Protein 3WUD (pdb70)

Foldseek 3Di:
DWDKFFQDWAAAQKKKKFKWWFAQPFQKKWKFWAHDPQWGQKTWIQGCHDPNDHGKIWIWTGHRRRTDDIDIGNDHPDHHGGMWMWMWHHHDFWTWIAGPVGDIDIDGRDDDDGTTTMMTMGNTGTDDMDMD

Solvent-accessible surface area: 6520 Å² total; per-residue (Å²): 156,38,55,87,61,80,127,28,64,2,111,95,49,70,15,0,51,0,69,0,88,0,35,156,118,9,135,27,3,11,0,11,0,0,69,59,71,29,11,26,1,0,26,0,8,0,19,19,82,64,128,79,18,82,69,66,0,1,0,6,6,20,77,132,92,73,134,36,104,75,44,123,36,123,26,37,36,15,128,70,31,24,93,9,29,2,17,0,31,1,58,74,100,42,0,52,0,60,11,73,79,59,92,94,21,73,0,56,26,88,16,103,37,131,25,0,32,10,0,13,4,85,34,12,106,84,126,40,42,44,90,116

Organism: Xenopus laevis (NCBI:txid8355)

CATH classification: 2.60.120.200

InterPro domains:
  IPR001079 Galectin, carbohydrate recognition domain [PF00337] (11-132)
  IPR001079 Galectin, carbohydrate recognition domain [PS51304] (4-134)
  IPR001079 Galectin, carbohydrate recognition domain [SM00276] (3-134)
  IPR001079 Galectin, carbohydrate recognition domain [SM00908] (8-133)
  IPR001079 Galectin, carbohydrate recognition domain [cd00070] (11-125)
  IPR013320 Concanavalin A-like lectin/glucanase domain superfamily [SSF49899] (5-132)
  IPR044156 Galectin-like [PTHR11346] (14-125)

Nearest PDB structures (foldseek):
  3wud-assembly1_A-2  TM=9.000E-01  e=3.008E-26  Xenopus laevis
  1a78-assembly1_B  TM=9.829E-01  e=3.514E-19  Rhinella arenarum
  1gan-assembly1_B  TM=9.866E-01  e=8.412E-19  Rhinella arenarum
  1slt-assembly2_A  TM=9.863E-01  e=5.917E-18  Bos taurus
  1w6o-assembly1_B  TM=9.788E-01  e=2.491E-17  Homo sapiens

Radius of gyration: 13.52 Å; Cα contacts (8 Å, |Δi|>4): 342; chains: 1; bounding box: 35×32×33 Å

B-factor: mean 22.83, std 7.92, range [11.05, 64.54]

Secondary structure (DSSP, 8-state):
--EEEEEEEE-TT-EEEEEEEE-TT-SB-EEEEEEETTEEEEEEEEESSBTTBSSEEEEEEEETTEE---EEE------TTEEEEEEEEEETTEEEEEETTS-EEEEE--S--SSEEEEEEESSEEEEEEE-

Sequence (132 aa):
AGMVMNNFSLKQGHCCLELKGFIPKDAKSFAINLGKDSSNYVIHFNPRFDHEGDTNKIICNSKEENSWGTEQRENVFPFQQGAETSICCFEYQADHLKVKLSDGQEFNFPIRMPLDTITFLSMDGIELKAISLH

Structure (mmCIF, N/CA/C/O backbone):
data_3WUD
#
_entry.id   3WUD
#
_cell.length_a   67.210
_cell.length_b   35.320
_cell.length_c   58.510
_cell.angle_alpha   90.00
_cell.angle_beta   111.82
_cell.angle_gamma   90.00
#
_symmetry.space_group_name_H-M   'C 1 2 1'
#
loop_
_entity.id
_entity.type
_entity.pdbx_description
1 polymer Galectin
2 branched beta-D-galactopyranose-(1-4)-alpha-D-glucopyranose
3 non-polymer 'SULFATE ION'
4 water water
#
loop_
_atom_site.group_PDB
_atom_site.id
_atom_site.type_symbol
_atom_site.label_atom_id
_atom_site.label_alt_id
_atom_site.label_comp_id
_atom_site.label_asym_id
_atom_site.label_entity_id
_atom_site.label_seq_id
_atom_site.pdbx_PDB_ins_code
_atom_site.Cartn_x
_atom_site.Cartn_y
_atom_site.Cartn_z
_atom_site.occupancy
_atom_site.B_iso_or_equiv
_atom_site.auth_seq_id
_atom_site.auth_comp_id
_atom_site.auth_asym_id
_atom_site.auth_atom_id
_atom_site.pdbx_PDB_model_num
ATOM 1 N N . ALA A 1 5 ? 8.615 -27.596 -9.309 1.00 55.45 3 ALA A N 1
ATOM 2 C CA . ALA A 1 5 ? 7.208 -27.145 -9.483 1.00 53.76 3 ALA A CA 1
ATOM 3 C C . ALA A 1 5 ? 6.991 -25.834 -8.737 1.00 55.14 3 ALA A C 1
ATOM 4 O O . ALA A 1 5 ? 7.834 -25.379 -7.943 1.00 64.54 3 ALA A O 1
ATOM 6 N N . GLY A 1 6 ? 5.855 -25.219 -9.011 1.00 47.68 4 GLY A N 1
ATOM 7 C CA . GLY A 1 6 ? 5.590 -23.911 -8.489 1.00 39.19 4 GLY A CA 1
ATOM 8 C C . GLY A 1 6 ? 5.096 -23.967 -7.052 1.00 37.04 4 GLY A C 1
ATOM 9 O O . GLY A 1 6 ? 5.257 -24.949 -6.289 1.00 33.39 4 GLY A O 1
ATOM 10 N N . MET A 1 7 ? 4.501 -22.878 -6.668 1.00 29.66 5 MET A N 1
ATOM 11 C CA . MET A 1 7 ? 4.121 -22.744 -5.324 1.00 29.85 5 MET A CA 1
ATOM 12 C C . MET A 1 7 ? 2.638 -22.897 -5.229 1.00 25.82 5 MET A C 1
ATOM 13 O O . MET A 1 7 ? 1.924 -22.556 -6.190 1.00 23.04 5 MET A O 1
ATOM 18 N N . VAL A 1 8 ? 2.180 -23.415 -4.084 1.00 20.82 6 VAL A N 1
ATOM 19 C CA . VAL A 1 8 ? 0.814 -23.834 -3.927 1.00 18.81 6 VAL A CA 1
ATOM 20 C C . VAL A 1 8 ? 0.312 -23.152 -2.633 1.00 16.68 6 VAL A C 1
ATOM 21 O O . VAL A 1 8 ? 1.085 -22.998 -1.678 1.00 16.33 6 VAL A O 1
ATOM 25 N N . MET A 1 9 ? -0.887 -22.653 -2.663 1.00 15.93 7 MET A N 1
ATOM 26 C CA . MET A 1 9 ? -1.588 -22.227 -1.413 1.00 15.32 7 MET A CA 1
ATOM 27 C C . MET A 1 9 ? -2.855 -23.021 -1.356 1.00 15.48 7 MET A C 1
ATOM 28 O O . MET A 1 9 ? -3.594 -23.143 -2.368 1.00 14.03 7 MET A O 1
ATOM 33 N N . ASN A 1 10 ? -3.181 -23.500 -0.156 1.00 15.24 8 ASN A N 1
ATOM 34 C CA . ASN A 1 10 ? -4.357 -24.315 -0.023 1.00 13.74 8 ASN A CA 1
ATOM 35 C C . ASN A 1 10 ? -5.093 -23.986 1.290 1.00 15.29 8 ASN A C 1
ATOM 36 O O . ASN A 1 10 ? -4.452 -23.665 2.296 1.00 16.51 8 ASN A O 1
ATOM 41 N N . ASN A 1 11 ? -6.417 -24.115 1.233 1.00 18.63 9 ASN A N 1
ATOM 42 C CA . ASN A 1 11 ? -7.380 -23.953 2.384 1.00 20.65 9 ASN A CA 1
ATOM 43 C C . ASN A 1 11 ? -7.418 -22.555 2.922 1.00 22.30 9 ASN A C 1
ATOM 44 O O . ASN A 1 11 ? -7.599 -22.335 4.110 1.00 21.33 9 ASN A O 1
ATOM 49 N N . PHE A 1 12 ? -7.207 -21.586 2.021 1.00 20.35 10 PHE A N 1
ATOM 50 C CA . PHE A 1 12 ? -7.731 -20.237 2.200 1.00 20.48 10 PHE A CA 1
ATOM 51 C C . PHE A 1 12 ? -9.204 -20.329 1.720 1.00 18.90 10 PHE A C 1
ATOM 52 O O . PHE A 1 12 ? -9.647 -21.349 1.213 1.00 19.24 10 PHE A O 1
ATOM 60 N N . SER A 1 13 ? -9.992 -19.281 1.868 1.00 21.44 11 SER A N 1
ATOM 61 C CA . SER A 1 13 ? -11.334 -19.250 1.237 1.00 23.77 11 SER A CA 1
ATOM 62 C C . SER A 1 13 ? -11.638 -17.951 0.549 1.00 22.82 11 SER A C 1
ATOM 63 O O . SER A 1 13 ? -11.786 -16.892 1.181 1.00 27.21 11 SER A O 1
ATOM 66 N N . LEU A 1 14 ? -11.707 -18.019 -0.774 1.00 18.16 12 LEU A N 1
ATOM 67 C CA . LEU A 1 14 ? -12.173 -16.941 -1.579 1.00 19.85 12 LEU A CA 1
ATOM 68 C C . LEU A 1 14 ? -13.632 -17.164 -1.875 1.00 19.38 12 LEU A C 1
ATOM 69 O O . LEU A 1 14 ? -13.995 -18.125 -2.564 1.00 17.83 12 LEU A O 1
ATOM 74 N N . LYS A 1 15 ? -14.490 -16.263 -1.376 1.00 21.25 13 LYS A N 1
ATOM 75 C CA . LYS A 1 15 ? -15.975 -16.437 -1.488 1.00 24.02 13 LYS A CA 1
ATOM 76 C C . LYS A 1 15 ? -16.546 -15.602 -2.612 1.00 19.77 13 LYS A C 1
ATOM 77 O O . LYS A 1 15 ? -15.916 -14.683 -3.067 1.00 21.27 13 LYS A O 1
ATOM 83 N N . GLN A 1 16 ? -17.763 -15.885 -3.052 1.00 21.35 14 GLN A N 1
ATOM 84 C CA . GLN A 1 16 ? -18.372 -15.033 -4.071 1.00 23.42 14 GLN A CA 1
ATOM 85 C C . GLN A 1 16 ? -18.421 -13.589 -3.715 1.00 22.98 14 GLN A C 1
ATOM 86 O O . GLN A 1 16 ? -18.701 -13.212 -2.565 1.00 23.91 14 GLN A O 1
ATOM 92 N N . GLY A 1 17 ? -18.173 -12.775 -4.718 1.00 23.54 15 GLY A N 1
ATOM 93 C CA . GLY A 1 17 ? -18.136 -11.334 -4.582 1.00 27.52 15 GLY A CA 1
ATOM 94 C C . GLY A 1 17 ? -16.811 -10.756 -4.155 1.00 23.95 15 GLY A C 1
ATOM 95 O O . GLY A 1 17 ? -16.709 -9.548 -4.065 1.00 28.74 15 GLY A O 1
ATOM 96 N N . HIS A 1 18 ? -15.796 -11.609 -3.913 1.00 22.20 16 HIS A N 1
ATOM 97 C CA . HIS A 1 18 ? -14.459 -11.177 -3.515 1.00 22.41 16 HIS A CA 1
ATOM 98 C C . HIS A 1 18 ? -13.424 -11.462 -4.584 1.00 23.22 16 HIS A C 1
ATOM 99 O O . HIS A 1 18 ? -13.698 -12.234 -5.503 1.00 20.95 16 HIS A O 1
ATOM 106 N N . CYS A 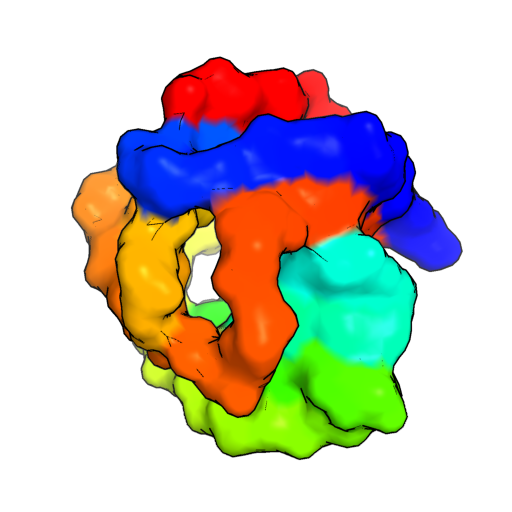1 19 ? -12.243 -10.851 -4.417 1.00 22.80 17 CYS A N 1
ATOM 107 C CA A CYS A 1 19 ? -11.170 -11.026 -5.386 0.50 24.13 17 CYS A CA 1
ATOM 108 C CA B CYS A 1 19 ? -11.160 -10.867 -5.361 0.50 23.90 17 CYS A CA 1
ATOM 109 C C . CYS A 1 19 ? -9.874 -11.325 -4.663 1.00 22.14 17 CYS A C 1
ATOM 110 O O . CYS A 1 19 ? -9.663 -11.000 -3.488 1.00 22.47 17 CYS A O 1
ATOM 115 N N . LEU A 1 20 ? -9.044 -12.081 -5.361 1.00 20.57 18 LEU A N 1
ATOM 116 C CA . LEU A 1 20 ? -7.734 -12.489 -4.905 1.00 20.24 18 LEU A CA 1
ATOM 117 C C . LEU A 1 20 ? -6.781 -11.757 -5.859 1.00 20.71 18 LEU A C 1
ATOM 118 O O . LEU A 1 20 ? -6.891 -11.905 -7.068 1.00 18.60 18 LEU A O 1
ATOM 123 N N . GLU A 1 21 ? -5.958 -10.900 -5.322 1.00 19.92 19 GLU A N 1
ATOM 124 C CA . GLU A 1 21 ? -4.931 -10.199 -6.106 1.00 22.88 19 GLU A CA 1
ATOM 125 C C . GLU A 1 21 ? -3.614 -10.855 -5.946 1.00 23.66 19 GLU A C 1
ATOM 126 O O . GLU A 1 21 ? -3.198 -11.117 -4.835 1.00 24.22 19 GLU A O 1
ATOM 132 N N . LEU A 1 22 ? -2.931 -11.137 -7.061 1.00 22.74 20 LEU A N 1
ATOM 133 C CA . LEU A 1 22 ? -1.588 -11.718 -7.044 1.00 25.24 20 LEU A CA 1
ATOM 134 C C . LEU A 1 22 ? -0.602 -10.733 -7.691 1.00 25.55 20 LEU A C 1
ATOM 135 O O . LEU A 1 22 ? -0.895 -10.188 -8.742 1.00 26.69 20 LEU A O 1
ATOM 140 N N . LYS A 1 23 ? 0.533 -10.509 -7.037 1.00 22.62 21 LYS A N 1
ATOM 141 C CA . LYS A 1 23 ? 1.621 -9.743 -7.617 1.00 20.77 21 LYS A CA 1
ATOM 142 C C . LYS A 1 23 ? 2.839 -10.657 -7.678 1.00 19.05 21 LYS A C 1
ATOM 143 O O . LYS A 1 23 ? 3.155 -11.339 -6.721 1.00 16.43 21 LYS A O 1
ATOM 149 N N . GLY A 1 24 ? 3.595 -10.631 -8.776 1.00 17.72 22 GLY A N 1
ATOM 150 C CA . GLY A 1 24 ? 4.698 -11.546 -8.933 1.00 18.18 22 GLY A CA 1
ATOM 151 C C . GLY A 1 24 ? 5.683 -10.949 -9.931 1.00 18.85 22 GLY A C 1
ATOM 152 O O . GLY A 1 24 ? 5.343 -9.996 -10.644 1.00 20.28 22 GLY A O 1
ATOM 153 N N . PHE A 1 25 ? 6.857 -11.580 -10.046 1.00 18.25 23 PHE A N 1
ATOM 154 C CA . PHE A 1 25 ? 7.897 -11.128 -10.961 1.00 19.68 23 PHE A CA 1
ATOM 155 C C . PHE A 1 25 ? 8.081 -12.163 -12.065 1.00 16.62 23 PHE A C 1
ATOM 156 O O . PHE A 1 25 ? 8.258 -13.312 -11.781 1.00 18.90 23 PHE A O 1
ATOM 164 N N . ILE A 1 26 ? 7.992 -11.705 -13.313 1.00 19.80 24 ILE A N 1
ATOM 165 C CA . ILE A 1 26 ? 8.145 -12.575 -14.440 1.00 17.65 24 ILE A CA 1
ATOM 166 C C . ILE A 1 26 ? 9.637 -12.566 -14.819 1.00 18.22 24 ILE A C 1
ATOM 167 O O . ILE A 1 26 ? 10.100 -11.522 -15.190 1.00 17.81 24 ILE A O 1
ATOM 172 N N . PRO A 1 27 ? 10.325 -13.712 -14.727 1.00 19.22 25 PRO A N 1
ATOM 173 C CA . PRO A 1 27 ? 11.711 -13.878 -15.150 1.00 20.69 25 PRO A CA 1
ATOM 174 C C . PRO A 1 27 ? 11.960 -13.362 -16.577 1.00 20.36 25 PRO A C 1
ATOM 175 O O . PRO A 1 27 ? 11.108 -13.432 -17.497 1.00 17.48 25 PRO A O 1
ATOM 179 N N . LYS A 1 28 ? 13.177 -12.865 -16.778 1.00 20.51 26 LYS A N 1
ATOM 180 C CA . LYS A 1 28 ? 13.490 -12.171 -18.030 1.00 22.30 26 LYS A CA 1
ATOM 181 C C . LYS A 1 28 ? 13.418 -13.130 -19.251 1.00 21.28 26 LYS A C 1
ATOM 182 O O . LYS A 1 28 ? 13.190 -12.693 -20.417 1.00 21.83 26 LYS A O 1
ATOM 188 N N . ASP A 1 29 ? 13.620 -14.403 -19.001 1.00 23.11 27 ASP A N 1
ATOM 189 C CA . ASP A 1 29 ? 13.602 -15.398 -20.078 1.00 27.74 27 ASP A CA 1
ATOM 190 C C . ASP A 1 29 ? 12.354 -16.310 -20.042 1.00 27.38 27 ASP A C 1
ATOM 191 O O . ASP A 1 29 ? 12.384 -17.411 -20.594 1.00 23.95 27 ASP A O 1
ATOM 196 N N . ALA A 1 30 ? 11.267 -15.832 -19.407 1.00 23.80 28 ALA A N 1
ATOM 197 C CA . ALA A 1 30 ? 10.031 -16.609 -19.281 1.00 22.83 28 ALA A CA 1
ATOM 198 C C . ALA A 1 30 ? 9.411 -16.847 -20.657 1.00 17.47 28 ALA A C 1
ATOM 199 O O . ALA A 1 30 ? 9.219 -15.924 -21.420 1.00 22.20 28 ALA A O 1
ATOM 201 N N . LYS A 1 31 ? 9.087 -18.101 -20.947 1.00 20.40 29 LYS A N 1
ATOM 202 C CA . LY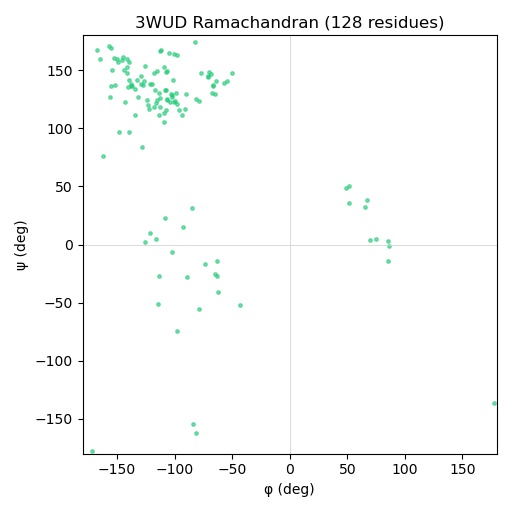S A 1 31 ? 8.333 -18.431 -22.160 1.00 20.90 29 LYS A CA 1
ATOM 203 C C . LYS A 1 31 ? 6.853 -18.372 -21.884 1.00 16.58 29 LYS A C 1
ATOM 204 O O . LYS A 1 31 ? 6.101 -18.101 -22.805 1.00 17.13 29 LYS A O 1
ATOM 210 N N . SER A 1 32 ? 6.444 -18.621 -20.617 1.00 17.10 30 SER A N 1
ATOM 211 C CA . SER A 1 32 ? 5.035 -18.505 -20.176 1.00 17.44 30 SER A CA 1
ATOM 212 C C . SER A 1 32 ? 5.007 -18.554 -18.618 1.00 15.60 30 SER A C 1
ATOM 213 O O . SER A 1 32 ? 6.033 -18.876 -17.980 1.00 16.58 30 SER A O 1
ATOM 216 N N . PHE A 1 33 ? 3.917 -18.224 -18.032 1.00 14.86 31 PHE A N 1
ATOM 217 C CA . PHE A 1 33 ? 3.712 -18.504 -16.597 1.00 14.72 31 PHE A CA 1
ATOM 218 C C . PHE A 1 33 ? 2.203 -18.854 -16.405 1.00 13.60 31 PHE A C 1
ATOM 219 O O . PHE A 1 33 ? 1.380 -18.587 -17.300 1.00 13.82 31 PHE A O 1
ATOM 227 N N . ALA A 1 34 ? 1.848 -19.505 -15.283 1.00 12.53 32 ALA A N 1
ATOM 228 C CA . ALA A 1 34 ? 0.446 -19.909 -15.119 1.00 13.84 32 ALA A CA 1
ATOM 229 C C . ALA A 1 34 ? 0.093 -19.652 -13.677 1.00 11.90 32 ALA A C 1
ATOM 230 O O . ALA A 1 34 ? 0.936 -19.869 -12.778 1.00 11.05 32 ALA A O 1
ATOM 232 N N . ILE A 1 35 ? -1.141 -19.180 -13.473 1.00 14.04 33 ILE A N 1
ATOM 233 C CA . ILE A 1 35 ? -1.736 -19.110 -12.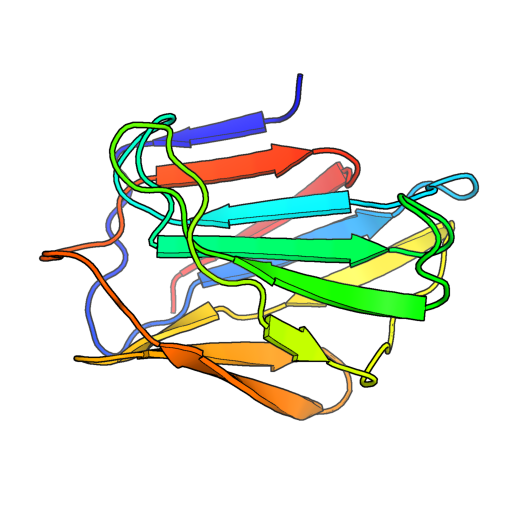147 1.00 13.87 33 ILE A CA 1
ATOM 234 C C . ILE A 1 35 ? -3.063 -19.913 -12.227 1.00 12.62 33 ILE A C 1
ATOM 235 O O . ILE A 1 35 ? -3.896 -19.707 -13.120 1.00 13.74 33 ILE A O 1
ATOM 240 N N . ASN A 1 36 ? -3.157 -20.889 -11.345 1.00 11.78 34 ASN A N 1
ATOM 241 C CA . ASN A 1 36 ? -4.309 -21.741 -11.213 1.00 12.10 34 ASN A CA 1
ATOM 242 C C . ASN A 1 36 ? -5.131 -21.469 -9.953 1.00 12.59 34 ASN A C 1
ATOM 243 O O . ASN A 1 36 ? -4.552 -21.374 -8.904 1.00 11.98 34 ASN A O 1
ATOM 248 N N . LEU A 1 37 ? -6.443 -21.367 -10.052 1.00 11.76 35 LEU A N 1
ATOM 249 C CA . LEU A 1 37 ? -7.331 -21.195 -8.894 0.50 13.20 35 LEU A CA 1
ATOM 250 C C . LEU A 1 37 ? -8.397 -22.264 -8.984 1.00 12.71 35 LEU A C 1
ATOM 251 O O . LEU A 1 37 ? -8.959 -22.492 -10.085 1.00 12.82 35 LEU A O 1
ATOM 256 N N . GLY A 1 38 ? -8.738 -22.908 -7.882 1.00 12.67 36 GLY A N 1
ATOM 257 C CA . GLY A 1 38 ? -9.789 -23.899 -7.921 1.00 12.89 36 GLY A CA 1
ATOM 258 C C . GLY A 1 38 ? -9.938 -24.513 -6.563 1.00 14.03 36 GLY A C 1
ATOM 259 O O . GLY A 1 38 ? -9.945 -23.786 -5.525 1.00 13.08 36 GLY A O 1
ATOM 260 N N . LYS A 1 39 ? -10.081 -25.833 -6.572 1.00 14.96 37 LYS A N 1
ATOM 261 C CA . LYS A 1 39 ? -10.499 -26.607 -5.373 1.00 16.95 37 LYS A CA 1
ATOM 262 C C . LYS A 1 39 ? -9.429 -27.533 -4.838 1.00 17.29 37 LYS A C 1
ATOM 263 O O . LYS A 1 39 ? -9.334 -27.828 -3.594 1.00 16.34 37 LYS A O 1
ATOM 269 N N . ASP A 1 40 ? -8.537 -27.973 -5.751 1.00 16.35 38 ASP A N 1
ATOM 270 C CA . ASP A 1 40 ? -7.370 -28.746 -5.453 1.00 17.16 38 ASP A CA 1
ATOM 271 C C . ASP A 1 40 ? -6.507 -28.874 -6.736 1.00 14.89 38 ASP A C 1
ATOM 272 O O . ASP A 1 40 ? -6.877 -28.344 -7.770 1.00 13.84 38 ASP A O 1
ATOM 277 N N . SER A 1 41 ? -5.386 -29.612 -6.650 1.00 17.40 39 SER A N 1
ATOM 278 C CA . SER A 1 41 ? -4.432 -29.753 -7.733 1.00 17.38 39 SER A CA 1
ATOM 279 C C . SER A 1 41 ? -5.033 -30.445 -8.961 1.00 16.79 39 SER A C 1
ATOM 280 O O . SER A 1 41 ? -4.502 -30.318 -10.023 1.00 17.37 39 SER A O 1
ATOM 283 N N . SER A 1 42 ? -6.194 -31.086 -8.823 1.00 16.53 40 SER A N 1
ATOM 284 C CA . SER A 1 42 ? -6.848 -31.752 -9.931 1.00 17.40 40 SER A CA 1
ATOM 285 C C . SER A 1 42 ? -8.012 -31.000 -10.524 1.00 16.29 40 SER A C 1
ATOM 286 O O . SER A 1 42 ? -8.536 -31.387 -11.560 1.00 16.13 40 SER A O 1
ATOM 289 N N . ASN A 1 43 ? -8.402 -29.877 -9.905 1.00 15.92 41 ASN A N 1
ATOM 290 C CA . ASN A 1 43 ? -9.622 -29.172 -10.214 1.00 14.83 41 ASN A CA 1
ATOM 291 C C . ASN A 1 43 ? -9.387 -27.636 -10.197 1.00 15.60 41 ASN A C 1
ATOM 292 O O . ASN A 1 43 ? -9.330 -26.972 -9.172 1.00 13.30 41 ASN A O 1
ATOM 297 N N . TYR A 1 44 ? -9.174 -27.110 -11.392 1.00 15.56 42 TYR A N 1
ATOM 298 C CA . TYR A 1 44 ? -8.908 -25.684 -11.594 1.00 14.26 42 TYR A CA 1
ATOM 299 C C . TYR A 1 44 ? -10.154 -25.124 -12.222 1.00 15.18 42 TYR A C 1
ATOM 300 O O . TYR A 1 44 ? -10.534 -25.439 -13.356 1.00 14.02 42 TYR A O 1
ATOM 309 N N . VAL A 1 45 ? -10.796 -24.217 -11.480 1.00 15.77 43 VAL A N 1
ATOM 310 C CA . VAL A 1 45 ? -11.799 -23.354 -12.043 1.00 15.51 43 VAL A CA 1
ATOM 311 C C . VAL A 1 45 ? -11.216 -22.442 -13.137 1.00 15.67 43 VAL A C 1
ATOM 312 O O . VAL A 1 45 ? -11.844 -22.220 -14.139 1.00 18.29 43 VAL A O 1
ATOM 316 N N . ILE A 1 46 ? -10.022 -21.917 -12.915 1.00 13.07 44 ILE A N 1
ATOM 317 C CA . ILE A 1 46 ? -9.210 -21.229 -13.987 1.00 13.49 44 ILE A CA 1
ATOM 318 C C . ILE A 1 46 ? -7.724 -21.636 -13.942 1.00 13.55 44 ILE A C 1
ATOM 319 O O . ILE A 1 46 ? -7.074 -21.704 -12.920 1.00 13.26 44 ILE A O 1
ATOM 324 N N . HIS A 1 47 ? -7.194 -21.887 -15.153 1.00 12.96 45 HIS A N 1
ATOM 325 C CA . HIS A 1 47 ? -5.809 -21.987 -15.470 1.00 12.42 45 HIS A CA 1
ATOM 326 C C . HIS A 1 47 ? -5.597 -20.793 -16.365 1.00 13.52 45 HIS A C 1
ATOM 327 O O . HIS A 1 47 ? -6.183 -20.731 -17.466 1.00 14.88 45 HIS A O 1
ATOM 334 N N . PHE A 1 48 ? -4.842 -19.830 -15.864 1.00 14.16 46 PHE A N 1
ATOM 335 C CA . PHE A 1 48 ? -4.581 -18.538 -16.465 1.00 12.70 46 PHE A CA 1
ATOM 336 C C . PHE A 1 48 ? -3.132 -18.534 -16.928 1.00 11.90 46 PHE A C 1
ATOM 337 O O . PHE A 1 48 ? -2.213 -18.604 -16.112 1.00 15.59 46 PHE A O 1
ATOM 345 N N . ASN A 1 49 ? -2.910 -18.642 -18.235 1.00 13.02 47 ASN A N 1
ATOM 346 C CA . ASN A 1 49 ? -1.604 -18.920 -18.795 1.00 13.14 47 ASN A CA 1
ATOM 347 C C . ASN A 1 49 ? -1.104 -17.932 -19.939 1.00 13.36 47 ASN A C 1
ATOM 348 O O . ASN A 1 49 ? -1.272 -18.226 -21.114 1.00 13.01 47 ASN A O 1
ATOM 353 N N . PRO A 1 50 ? -0.504 -16.777 -19.524 1.00 12.57 48 PRO A N 1
ATOM 354 C CA . PRO A 1 50 ? 0.076 -15.847 -20.447 1.00 12.72 48 PRO A CA 1
ATOM 355 C C . PRO A 1 50 ? 1.284 -16.553 -21.058 1.00 12.20 48 PRO A C 1
ATOM 356 O O . PRO A 1 50 ? 2.054 -17.145 -20.372 1.00 14.74 48 PRO A O 1
ATOM 360 N N . ARG A 1 51 ? 1.354 -16.515 -22.374 1.00 13.57 49 ARG A N 1
ATOM 361 C CA . ARG A 1 51 ? 2.323 -17.167 -23.132 1.00 12.94 49 ARG A CA 1
ATOM 362 C C . ARG A 1 51 ? 3.061 -16.125 -23.992 1.00 14.66 49 ARG A C 1
ATOM 363 O O . ARG A 1 51 ? 2.437 -15.496 -24.902 1.00 16.05 49 ARG A O 1
ATOM 371 N N . PHE A 1 52 ? 4.354 -16.002 -23.719 1.00 16.59 50 PHE A N 1
ATOM 372 C CA . PHE A 1 52 ? 5.276 -15.163 -24.511 1.00 18.76 50 PHE A CA 1
ATOM 373 C C . PHE A 1 52 ? 5.665 -15.894 -25.779 1.00 20.34 50 PHE A C 1
ATOM 374 O O . PHE A 1 52 ? 5.557 -15.338 -26.871 1.00 22.68 50 PHE A O 1
ATOM 382 N N . ASP A 1 53 ? 6.186 -17.103 -25.614 1.00 20.14 51 ASP A N 1
ATOM 383 C CA . ASP A 1 53 ? 6.301 -18.079 -26.706 1.00 24.55 51 ASP A CA 1
ATOM 384 C C . ASP A 1 53 ? 6.186 -19.491 -26.235 1.00 21.33 51 ASP A C 1
ATOM 385 O O . ASP A 1 53 ? 7.183 -20.104 -25.805 1.00 19.55 51 ASP A O 1
ATOM 390 N N . HIS A 1 54 ? 4.969 -20.035 -26.353 1.00 19.94 52 HIS A N 1
ATOM 391 C CA . HIS A 1 54 ? 4.742 -21.354 -25.791 1.00 21.36 52 HIS A CA 1
ATOM 392 C C . HIS A 1 54 ? 3.622 -22.007 -26.509 1.00 17.86 52 HIS A C 1
ATOM 393 O O . HIS A 1 54 ? 2.639 -21.395 -26.837 1.00 17.63 52 HIS A O 1
ATOM 400 N N . GLU A 1 55 ? 3.801 -23.274 -26.833 1.00 23.60 53 GLU A N 1
ATOM 401 C CA . GLU A 1 55 ? 2.794 -24.044 -27.594 1.00 22.48 53 GLU A CA 1
ATOM 402 C C . GLU A 1 55 ? 2.358 -23.341 -28.867 1.00 22.84 53 GLU A C 1
ATOM 403 O O . GLU A 1 55 ? 1.220 -23.448 -29.221 1.00 25.17 53 GLU A O 1
ATOM 409 N N . GLY A 1 56 ? 3.271 -22.636 -29.560 1.00 25.73 54 GLY A N 1
ATOM 410 C CA . GLY A 1 56 ? 2.959 -21.853 -30.782 1.00 24.96 54 GLY A CA 1
ATOM 411 C C . GLY A 1 56 ? 2.215 -20.519 -30.625 1.00 25.17 54 GLY A C 1
ATOM 412 O O . GLY A 1 56 ? 1.877 -19.823 -31.637 1.00 22.71 54 GLY A O 1
ATOM 413 N N . ASP A 1 57 ? 1.997 -20.115 -29.362 1.00 22.67 55 ASP A N 1
ATOM 414 C CA . ASP A 1 57 ? 1.274 -18.888 -29.035 1.00 21.67 55 ASP A CA 1
ATOM 415 C C . ASP A 1 57 ? 2.308 -17.825 -28.633 1.00 21.84 55 ASP A C 1
ATOM 416 O O . ASP A 1 57 ? 3.249 -18.168 -27.875 1.00 24.27 55 ASP A O 1
ATOM 421 N N . THR A 1 58 ? 2.209 -16.626 -29.239 1.00 21.31 56 THR A N 1
ATOM 422 C CA . THR A 1 58 ? 3.050 -15.461 -28.977 0.50 21.39 56 THR A CA 1
ATOM 423 C C . THR A 1 58 ? 2.201 -14.315 -28.453 1.00 23.03 56 THR A C 1
ATOM 424 O O . THR A 1 58 ? 1.277 -13.823 -29.135 1.00 21.02 56 THR A O 1
ATOM 428 N N . ASN A 1 59 ? 2.484 -13.877 -27.214 1.00 21.13 57 ASN A N 1
ATOM 429 C CA . ASN A 1 59 ? 1.716 -12.827 -26.576 1.00 22.10 57 ASN A CA 1
ATOM 430 C C . ASN A 1 59 ? 0.218 -13.022 -26.575 1.00 21.03 57 ASN A C 1
ATOM 431 O O . ASN A 1 59 ? -0.543 -12.110 -26.954 1.00 18.55 57 ASN A O 1
ATOM 436 N N . LYS A 1 60 ? -0.204 -14.235 -26.125 1.00 17.51 58 LYS A N 1
ATOM 437 C CA . LYS A 1 60 ? -1.627 -14.494 -25.942 1.00 19.08 58 LYS A CA 1
ATOM 438 C C . LYS A 1 60 ? -1.782 -14.959 -24.514 1.00 14.47 58 LYS A C 1
ATOM 439 O O . LYS A 1 60 ? -0.904 -15.585 -23.985 1.00 18.54 58 LYS A O 1
ATOM 445 N N . ILE A 1 61 ? -2.954 -14.756 -23.950 1.00 16.47 59 ILE A N 1
ATOM 446 C CA . ILE A 1 61 ? -3.314 -15.404 -22.736 1.00 15.84 59 ILE A CA 1
ATOM 447 C C . ILE A 1 61 ? -4.226 -16.618 -23.088 1.00 15.39 59 ILE A C 1
ATOM 448 O O . ILE A 1 61 ? -5.326 -16.432 -23.677 1.00 16.47 59 ILE A O 1
ATOM 453 N N . ILE A 1 62 ? -3.799 -17.807 -22.672 1.00 14.74 60 ILE A N 1
ATOM 454 C CA . ILE A 1 62 ? -4.675 -18.984 -22.875 1.00 15.64 60 ILE A CA 1
ATOM 455 C C . ILE A 1 62 ? -5.286 -19.236 -21.513 1.00 14.22 60 ILE A C 1
ATOM 456 O O . ILE A 1 62 ? -4.558 -19.241 -20.523 1.00 13.97 60 ILE A O 1
ATOM 461 N N . CYS A 1 63 ? -6.616 -19.331 -21.408 1.00 15.06 61 CYS A N 1
ATOM 462 C CA . CYS A 1 63 ? -7.251 -19.794 -20.165 1.00 15.45 61 CYS A CA 1
ATOM 463 C C . CYS A 1 63 ? -7.965 -21.118 -20.420 1.00 14.29 61 CYS A C 1
ATOM 464 O O . CYS A 1 63 ? -8.457 -21.410 -21.527 1.00 15.10 61 CYS A O 1
ATOM 467 N N . ASN A 1 64 ? -8.026 -21.938 -19.391 1.00 13.25 62 ASN A N 1
ATOM 468 C CA . ASN A 1 64 ? -8.797 -23.147 -19.462 1.00 13.39 62 ASN A CA 1
ATOM 469 C C . ASN A 1 64 ? -9.217 -23.579 -18.072 1.00 13.24 62 ASN A C 1
ATOM 470 O O . ASN A 1 64 ? -8.795 -23.017 -17.091 1.00 18.32 62 ASN A O 1
ATOM 475 N N . SER A 1 65 ? -10.100 -24.533 -18.001 1.00 14.00 63 SER A N 1
ATOM 476 C CA . SER A 1 65 ? -10.485 -25.194 -16.768 1.00 13.71 63 SER A CA 1
ATOM 477 C C . SER A 1 65 ? -9.861 -26.554 -16.707 1.00 14.86 63 SER A C 1
ATOM 478 O O . SER A 1 65 ? -9.516 -27.136 -17.759 1.00 13.68 63 SER A O 1
ATOM 481 N N . LYS A 1 66 ? -9.854 -27.177 -15.537 1.00 13.14 64 LYS A N 1
ATOM 482 C CA . LYS A 1 66 ? -9.400 -28.547 -15.450 1.00 14.75 64 LYS A CA 1
ATOM 483 C C . LYS A 1 66 ? -10.294 -29.198 -14.418 1.00 16.32 64 LYS A C 1
ATOM 484 O O . LYS A 1 66 ? -10.301 -28.760 -13.275 1.00 17.31 64 LYS A O 1
ATOM 490 N N . GLU A 1 67 ? -10.964 -30.252 -14.803 1.00 15.81 65 GLU A N 1
ATOM 491 C CA . GLU A 1 67 ? -11.903 -30.961 -13.909 1.00 17.35 65 GLU A CA 1
ATOM 492 C C . GLU A 1 67 ? -11.450 -32.404 -13.829 1.00 16.33 65 GLU A C 1
ATOM 493 O O . GLU A 1 67 ? -11.381 -33.098 -14.842 1.00 13.11 65 GLU A O 1
ATOM 499 N N . GLU A 1 68 ? -11.132 -32.833 -12.636 1.00 15.56 66 GLU A N 1
ATOM 500 C CA . GLU A 1 68 ? -10.641 -34.173 -12.325 1.00 18.63 66 GLU A CA 1
ATOM 501 C C . GLU A 1 68 ? -9.520 -34.500 -13.302 1.00 17.45 66 GLU A C 1
ATOM 502 O O . GLU A 1 68 ? -9.464 -35.601 -13.931 1.00 14.03 66 GLU A O 1
ATOM 508 N N . ASN A 1 69 ? -8.640 -33.521 -13.372 1.00 15.62 67 ASN A N 1
ATOM 509 C CA . ASN A 1 69 ? -7.421 -33.631 -14.255 1.00 16.18 67 ASN A CA 1
ATOM 510 C C . ASN A 1 69 ? -7.594 -33.590 -15.754 1.00 15.35 67 ASN A C 1
ATOM 511 O O . ASN A 1 69 ? -6.611 -33.744 -16.509 1.00 17.92 67 ASN A O 1
ATOM 516 N N . SER A 1 70 ? -8.803 -33.381 -16.237 1.00 14.46 68 SER A N 1
ATOM 517 C CA . SER A 1 70 ? -9.087 -33.205 -17.653 1.00 17.02 68 SER A CA 1
ATOM 518 C C . SER A 1 70 ? -9.201 -31.748 -18.039 1.00 15.88 68 SER A C 1
ATOM 519 O O . SER A 1 70 ? -10.122 -31.080 -17.570 1.00 15.07 68 SER A O 1
ATOM 522 N N . TRP A 1 71 ? -8.359 -31.273 -18.970 1.00 15.89 69 TRP A N 1
ATOM 523 C CA . TRP A 1 71 ? -8.554 -29.936 -19.543 1.00 16.54 69 TRP A CA 1
ATOM 524 C C . TRP A 1 71 ? -9.951 -29.751 -20.200 1.00 16.19 69 TRP A C 1
ATOM 525 O O . TRP A 1 71 ? -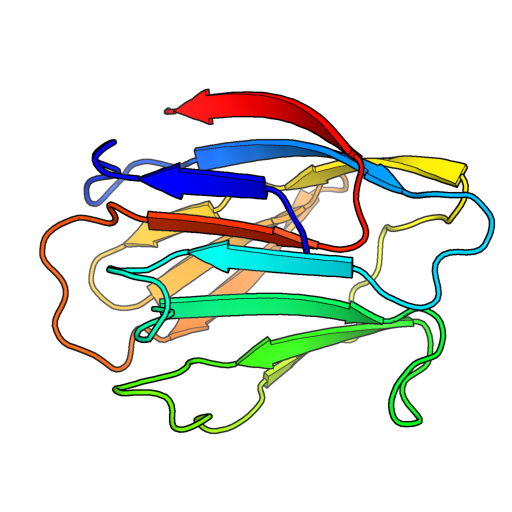10.448 -30.615 -20.939 1.00 16.32 69 TRP A O 1
ATOM 536 N N . GLY A 1 72 ? -10.565 -28.584 -20.001 1.00 15.62 70 GLY A N 1
ATOM 537 C CA . GLY A 1 72 ? -11.715 -28.173 -20.757 1.00 14.92 70 GLY A CA 1
ATOM 538 C C . GLY A 1 72 ? -11.422 -27.519 -22.094 1.00 15.71 70 GLY A C 1
ATOM 539 O O . GLY A 1 72 ? -10.392 -27.775 -22.713 1.00 13.50 70 GLY A O 1
ATOM 540 N N . THR A 1 73 ? -12.333 -26.701 -22.536 1.00 16.62 71 THR A N 1
ATOM 541 C CA . THR A 1 73 ? -12.176 -25.913 -23.772 1.00 19.71 71 THR A CA 1
ATOM 542 C C . THR A 1 73 ? -11.341 -24.634 -23.535 1.00 18.47 71 THR A C 1
ATOM 543 O O . THR A 1 73 ? -11.726 -23.812 -22.685 1.00 16.05 71 THR A O 1
ATOM 547 N N . GLU A 1 74 ? -10.245 -24.425 -24.318 1.00 16.60 72 GLU A N 1
ATOM 548 C CA . GLU A 1 74 ? -9.459 -23.215 -24.111 1.00 20.14 72 GLU A CA 1
ATOM 549 C C . GLU A 1 74 ? -10.188 -21.953 -24.521 1.00 21.62 72 GLU A C 1
ATOM 550 O O . GLU A 1 74 ? -10.939 -21.974 -25.499 1.00 21.62 72 GLU A O 1
ATOM 556 N N . GLN A 1 75 ? -9.905 -20.875 -23.792 1.00 21.78 73 GLN A N 1
ATOM 557 C CA . GLN A 1 75 ? -10.322 -19.513 -24.140 1.00 21.50 73 GLN A CA 1
ATOM 558 C C . GLN A 1 75 ? -9.020 -18.705 -24.421 1.00 24.98 73 GLN A C 1
ATOM 559 O O . GLN A 1 75 ? -8.080 -18.691 -23.623 1.00 25.23 73 GLN A O 1
ATOM 565 N N . ARG A 1 76 ? -8.946 -18.108 -25.607 1.00 23.06 74 ARG A N 1
ATOM 566 C CA . ARG A 1 76 ? -7.777 -17.353 -26.008 1.00 24.35 74 ARG A CA 1
ATOM 567 C C . ARG A 1 76 ? -8.064 -15.821 -25.978 1.00 24.29 74 ARG A C 1
ATOM 568 O O . ARG A 1 76 ? -9.039 -15.324 -26.583 1.00 20.59 74 ARG A O 1
ATOM 576 N N . GLU A 1 77 ? -7.229 -15.072 -25.245 1.00 19.86 75 GLU A N 1
ATOM 577 C CA . GLU A 1 77 ? -7.326 -13.613 -25.224 1.00 19.49 75 GLU A CA 1
ATOM 578 C C . GLU A 1 77 ? -6.095 -12.960 -25.879 1.00 20.28 75 GLU A C 1
ATOM 579 O O . GLU A 1 77 ? -5.023 -13.332 -25.545 1.00 19.86 75 GLU A O 1
ATOM 585 N N . ASN A 1 78 ? -6.290 -12.010 -26.811 1.00 19.16 76 ASN A N 1
ATOM 586 C CA . ASN A 1 78 ? -5.242 -11.175 -27.379 1.00 20.50 76 ASN A CA 1
ATOM 587 C C . ASN A 1 78 ? -4.740 -10.078 -26.390 1.00 21.81 76 ASN A C 1
ATOM 588 O O . ASN A 1 78 ? -3.668 -9.578 -26.534 1.00 25.58 76 ASN A O 1
ATOM 593 N N . VAL A 1 79 ? -5.464 -9.757 -25.331 1.00 22.46 77 VAL A N 1
ATOM 594 C CA . VAL A 1 79 ? -4.909 -8.758 -24.408 1.00 24.13 77 VAL A CA 1
ATOM 595 C C . VAL A 1 79 ? -3.643 -9.318 -23.783 1.00 23.11 77 VAL A C 1
ATOM 596 O O . VAL A 1 79 ? -3.590 -10.500 -23.444 1.00 19.12 77 VAL A O 1
ATOM 600 N N . PHE A 1 80 ? -2.629 -8.472 -23.611 1.00 20.56 78 PHE A N 1
ATOM 601 C CA . PHE A 1 80 ? -1.338 -8.949 -23.105 1.00 18.71 78 PHE A CA 1
ATOM 602 C C . PHE A 1 80 ? -0.474 -7.823 -22.569 1.00 19.52 78 PHE A C 1
ATOM 603 O O . PHE A 1 80 ? 0.511 -7.428 -23.209 1.00 20.80 78 PHE A O 1
ATOM 611 N N . PRO A 1 81 ? -0.793 -7.340 -21.395 1.00 22.05 79 PRO A N 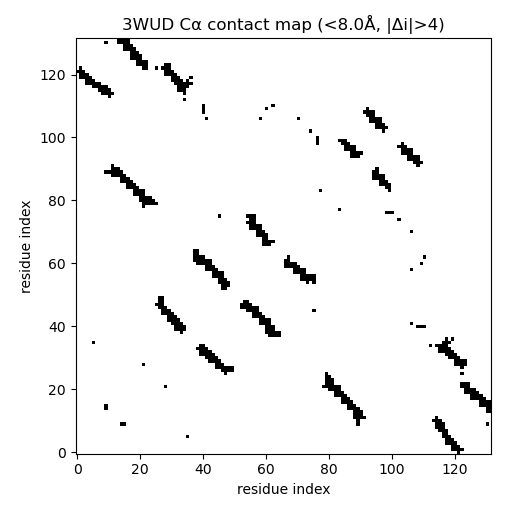1
ATOM 612 C CA . PRO A 1 81 ? 0.008 -6.266 -20.775 1.00 24.86 79 PRO A CA 1
ATOM 613 C C . PRO A 1 81 ? 1.227 -6.753 -20.006 1.00 25.82 79 PRO A C 1
ATOM 614 O O . PRO A 1 81 ? 1.553 -6.185 -18.945 1.00 31.80 79 PRO A O 1
ATOM 618 N N . PHE A 1 82 ? 1.839 -7.842 -20.421 1.00 22.19 80 PHE A N 1
ATOM 619 C CA . PHE A 1 82 ? 2.928 -8.403 -19.648 1.00 20.78 80 PHE A CA 1
ATOM 620 C C . PHE A 1 82 ? 4.275 -8.168 -20.345 1.00 21.13 80 PHE A C 1
ATOM 621 O O . PHE A 1 82 ? 4.305 -8.011 -21.536 1.00 24.91 80 PHE A O 1
ATOM 629 N N . GLN A 1 83 ? 5.347 -8.019 -19.548 1.00 22.66 81 GLN A N 1
ATOM 630 C CA . GLN A 1 83 ? 6.727 -7.999 -20.025 1.00 24.00 81 GLN A CA 1
ATOM 631 C C . GLN A 1 83 ? 7.564 -8.966 -19.224 1.00 23.80 81 GLN A C 1
ATOM 632 O O . GLN A 1 83 ? 7.406 -9.127 -18.016 1.00 21.22 81 GLN A O 1
ATOM 638 N N . GLN A 1 84 ? 8.511 -9.582 -19.908 1.00 21.91 82 GLN A N 1
ATOM 639 C CA . GLN A 1 84 ? 9.481 -10.439 -19.286 1.00 23.29 82 GLN A CA 1
ATOM 640 C C . GLN A 1 84 ? 10.424 -9.561 -18.492 1.00 24.44 82 GLN A C 1
ATOM 641 O O . GLN A 1 84 ? 10.677 -8.422 -18.890 1.00 23.92 82 GLN A O 1
ATOM 647 N N . GLY A 1 85 ? 10.880 -10.058 -17.353 1.00 22.87 83 GLY A N 1
ATOM 648 C CA . GLY A 1 85 ? 11.725 -9.262 -16.463 1.00 24.29 83 GLY A CA 1
ATOM 649 C C . GLY A 1 85 ? 11.070 -8.064 -15.794 1.00 26.13 83 GLY A C 1
ATOM 650 O O . GLY A 1 85 ? 11.709 -6.999 -15.619 1.00 23.28 83 GLY A O 1
ATOM 651 N N . ALA A 1 86 ? 9.813 -8.239 -15.394 1.00 22.88 84 ALA A N 1
ATOM 652 C CA . ALA A 1 86 ? 9.034 -7.195 -14.780 1.00 24.21 84 ALA A CA 1
ATOM 653 C C . ALA A 1 86 ? 8.032 -7.791 -13.812 1.00 24.76 84 ALA A C 1
ATOM 654 O O . ALA A 1 86 ? 7.642 -8.945 -13.954 1.00 21.63 84 ALA A O 1
ATOM 656 N N . GLU A 1 87 ? 7.570 -6.941 -12.904 1.00 23.13 85 GLU A N 1
ATOM 657 C CA . GLU A 1 87 ? 6.461 -7.245 -12.024 1.00 24.41 85 GLU A CA 1
ATOM 658 C C . GLU A 1 87 ? 5.119 -7.130 -12.750 1.00 21.80 85 GLU A C 1
ATOM 659 O O . GLU A 1 87 ? 4.977 -6.338 -13.714 1.00 20.21 85 GLU A O 1
ATOM 665 N N . THR A 1 88 ? 4.161 -7.959 -12.336 1.00 19.64 86 THR A N 1
ATOM 666 C CA . THR A 1 88 ? 2.802 -7.847 -12.792 1.00 19.36 86 THR A CA 1
ATOM 667 C C . THR A 1 88 ? 1.868 -8.095 -11.614 1.00 18.99 86 THR A C 1
ATOM 668 O O . THR A 1 88 ? 2.285 -8.680 -10.667 1.00 19.96 86 THR A O 1
ATOM 672 N N . SER A 1 89 ? 0.637 -7.593 -11.690 1.00 20.00 87 SER A N 1
ATOM 673 C CA . SER A 1 89 ? -0.409 -7.823 -10.686 1.00 22.16 87 SER A CA 1
ATOM 674 C C . SER A 1 89 ? -1.695 -8.162 -11.417 1.00 21.15 87 SER A C 1
ATOM 675 O O . SER A 1 89 ? -2.033 -7.540 -12.442 1.00 21.38 87 SER A O 1
ATOM 678 N N . ILE A 1 90 ? -2.402 -9.204 -10.977 1.00 20.76 88 ILE A N 1
ATOM 679 C CA . ILE A 1 90 ? -3.664 -9.615 -11.590 1.00 20.48 88 ILE A CA 1
ATOM 680 C C . ILE A 1 90 ? -4.683 -9.839 -10.461 1.00 21.08 88 ILE A C 1
ATOM 681 O O . ILE A 1 90 ? -4.258 -10.404 -9.397 1.00 21.02 88 ILE A O 1
ATOM 686 N N . CYS A 1 91 ? -5.968 -9.462 -10.664 1.00 19.50 89 CYS A N 1
ATOM 687 C CA A CYS A 1 91 ? -7.066 -9.753 -9.655 0.50 21.62 89 CYS A CA 1
ATOM 688 C CA B CYS A 1 91 ? -7.019 -9.750 -9.694 0.50 21.61 89 CYS A CA 1
ATOM 689 C C . CYS A 1 91 ? -8.025 -10.746 -10.282 1.00 19.12 89 CYS A C 1
ATOM 690 O O . CYS A 1 91 ? -8.466 -10.612 -11.429 1.00 19.72 89 CYS A O 1
ATOM 695 N N . PHE A 1 92 ? -8.355 -11.750 -9.523 1.00 17.64 90 PHE A N 1
ATOM 696 C CA . PHE A 1 92 ? -9.378 -12.734 -9.904 1.00 16.83 90 PHE A CA 1
ATOM 697 C C . PHE A 1 92 ? -10.599 -12.527 -9.035 1.00 19.47 90 PHE A C 1
ATOM 698 O O . PHE A 1 92 ? -10.476 -12.712 -7.858 1.00 18.21 90 PHE A O 1
ATOM 706 N N . GLU A 1 93 ? -11.726 -12.084 -9.612 1.00 19.26 91 GLU A N 1
ATOM 707 C CA . GLU A 1 93 ? -12.939 -11.791 -8.868 1.00 20.44 91 GLU A CA 1
ATOM 708 C C . GLU A 1 93 ? -13.878 -12.954 -9.089 1.00 20.08 91 GLU A C 1
ATOM 709 O O . GLU A 1 93 ? -14.108 -13.352 -10.245 1.00 15.98 91 GLU A O 1
ATOM 715 N N . TYR A 1 94 ? -14.396 -13.489 -7.993 1.00 18.83 92 TYR A N 1
ATOM 716 C CA . TYR A 1 94 ? -15.347 -14.621 -8.030 1.00 20.14 92 TYR A CA 1
ATOM 717 C C . TYR A 1 94 ? -16.834 -14.196 -8.019 1.00 21.91 92 TYR A C 1
ATOM 718 O O . TYR A 1 94 ? -17.326 -13.619 -7.036 1.00 24.14 92 TYR A O 1
ATOM 727 N N . GLN A 1 95 ? -17.511 -14.421 -9.150 1.00 20.79 93 GLN A N 1
ATOM 728 C CA . GLN A 1 95 ? -18.974 -14.297 -9.254 1.00 24.01 93 GLN A CA 1
ATOM 729 C C . GLN A 1 95 ? -19.622 -15.653 -9.465 1.00 25.57 93 GLN A C 1
ATOM 730 O O . GLN A 1 95 ? -18.944 -16.660 -9.726 1.00 28.76 93 GLN A O 1
ATOM 736 N N . ALA A 1 96 ? -20.945 -15.673 -9.303 1.00 27.65 94 ALA A N 1
ATOM 737 C CA . ALA A 1 96 ? -21.689 -16.920 -9.275 1.00 33.57 94 ALA A CA 1
ATOM 738 C C . ALA A 1 96 ? -21.253 -17.906 -10.351 1.00 32.09 94 ALA A C 1
ATOM 739 O O . ALA A 1 96 ? -20.899 -19.045 -10.014 1.00 35.64 94 ALA A O 1
ATOM 741 N N . ASP A 1 97 ? -21.214 -17.434 -11.612 1.00 29.37 95 ASP A N 1
ATOM 742 C CA . ASP A 1 97 ? -21.008 -18.278 -12.842 1.00 27.87 95 ASP A CA 1
ATOM 743 C C . ASP A 1 97 ? -19.810 -17.915 -13.710 1.00 22.54 95 ASP A C 1
ATOM 744 O O . ASP A 1 97 ? -19.637 -18.412 -14.833 1.00 21.26 95 ASP A O 1
ATOM 749 N N . HIS A 1 98 ? -18.956 -17.040 -13.199 1.00 21.65 96 HIS A N 1
ATOM 750 C CA . HIS A 1 98 ? -17.744 -16.711 -13.903 1.00 19.61 96 HIS A CA 1
ATOM 751 C C . HIS A 1 98 ? -16.775 -16.009 -12.983 1.00 18.43 96 HIS A C 1
ATOM 752 O O . HIS A 1 98 ? -17.132 -15.489 -11.886 1.00 21.74 96 HIS A O 1
ATOM 759 N N . LEU A 1 99 ? -15.529 -16.082 -13.427 1.00 17.94 97 LEU A N 1
ATOM 760 C CA . LEU A 1 99 ? -14.458 -15.302 -12.798 1.00 18.87 97 LEU A CA 1
ATOM 761 C C . LEU A 1 99 ? -14.235 -14.123 -13.693 1.00 19.69 97 LEU A C 1
ATOM 762 O O . LEU A 1 99 ? -14.324 -14.221 -14.901 1.00 24.59 97 LEU A O 1
ATOM 767 N N . LYS A 1 100 ? -13.987 -12.991 -13.080 1.00 18.22 98 LYS A N 1
ATOM 768 C CA . LYS A 1 100 ? -13.597 -11.807 -13.800 1.00 18.03 98 LYS A CA 1
ATOM 769 C C . LYS A 1 100 ? -12.120 -11.618 -13.527 1.00 17.76 98 LYS A C 1
ATOM 770 O O . LYS A 1 100 ? -11.700 -11.560 -12.346 1.00 17.02 98 LYS A O 1
ATOM 776 N N . VAL A 1 101 ? -11.323 -11.535 -14.598 1.00 16.80 99 VAL A N 1
ATOM 777 C CA . VAL A 1 101 ? -9.865 -11.410 -14.489 1.00 17.66 99 VAL A CA 1
ATOM 778 C C . VAL A 1 101 ? -9.547 -9.965 -14.793 1.00 17.03 99 VAL A C 1
ATOM 779 O O . VAL A 1 101 ? -9.919 -9.493 -15.884 1.00 17.80 99 VAL A O 1
ATOM 783 N N . LYS A 1 102 ? -8.900 -9.309 -13.849 1.00 15.78 100 LYS A N 1
ATOM 784 C CA . LYS A 1 102 ? -8.604 -7.826 -13.969 1.00 19.35 100 LYS A CA 1
ATOM 785 C C . LYS A 1 102 ? -7.102 -7.629 -14.020 1.00 17.04 100 LYS A C 1
ATOM 786 O O . LYS A 1 102 ? -6.356 -8.020 -13.110 1.00 16.62 100 LYS A O 1
ATOM 792 N N . LEU A 1 103 ? -6.634 -7.005 -15.104 1.00 16.86 101 LEU A N 1
ATOM 793 C CA . LEU A 1 103 ? -5.270 -6.804 -15.393 1.00 18.24 101 LEU A CA 1
ATOM 794 C C . LEU A 1 103 ? -4.841 -5.384 -14.964 1.00 18.94 101 LEU A C 1
ATOM 795 O O . LEU A 1 103 ? -5.711 -4.476 -14.757 1.00 20.36 101 LEU A O 1
ATOM 800 N N . SER A 1 104 ? -3.525 -5.235 -14.861 1.00 24.43 102 SER A N 1
ATOM 801 C CA . SER A 1 104 ? -2.853 -4.055 -14.324 1.00 26.46 102 SER A CA 1
ATOM 802 C C . SER A 1 104 ? -3.102 -2.807 -15.135 1.00 24.19 102 SER A C 1
ATOM 803 O O . SER A 1 104 ? -3.036 -1.722 -14.597 1.00 24.80 102 SER A O 1
ATOM 806 N N . ASP A 1 105 ? -3.370 -2.945 -16.419 1.00 23.30 103 ASP A N 1
ATOM 807 C CA . ASP A 1 105 ? -3.666 -1.828 -17.309 1.00 23.29 103 ASP A CA 1
ATOM 808 C C . ASP A 1 105 ? -5.166 -1.527 -17.438 1.00 21.50 103 ASP A C 1
ATOM 809 O O . ASP A 1 105 ? -5.591 -0.854 -18.341 1.00 25.26 103 ASP A O 1
ATOM 81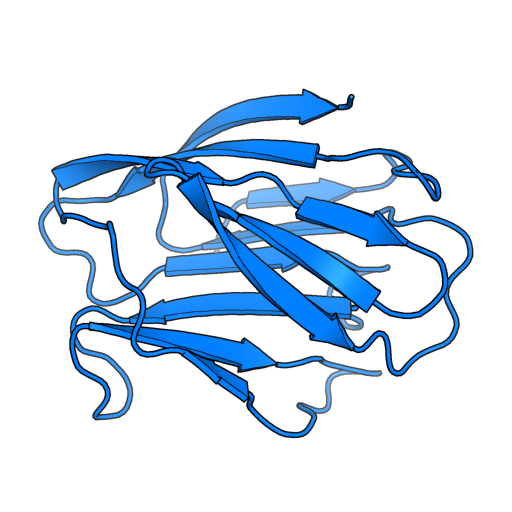4 N N . GLY A 1 106 ? -5.991 -2.071 -16.538 1.00 20.33 104 GLY A N 1
ATOM 815 C CA . GLY A 1 106 ? -7.390 -1.898 -16.585 1.00 19.28 104 GLY A CA 1
ATOM 816 C C . GLY A 1 106 ? -8.208 -2.843 -17.458 1.00 20.38 104 GLY A C 1
ATOM 817 O O . GLY A 1 106 ? -9.443 -2.859 -17.346 1.00 20.65 104 GLY A O 1
ATOM 818 N N . GLN A 1 107 ? -7.571 -3.595 -18.348 1.00 20.64 105 GLN A N 1
ATOM 819 C CA . GLN A 1 107 ? -8.292 -4.532 -19.204 1.00 20.42 105 GLN A CA 1
ATOM 820 C C . GLN A 1 107 ? -8.778 -5.676 -18.368 1.00 19.13 105 GLN A C 1
ATOM 821 O O . GLN A 1 107 ? -8.100 -6.053 -17.449 1.00 17.75 105 GLN A O 1
ATOM 827 N N . GLU A 1 108 ? -9.950 -6.199 -18.707 1.00 21.22 106 GLU A N 1
ATOM 828 C CA . GLU A 1 108 ? -10.615 -7.230 -17.924 1.00 23.72 106 GLU A CA 1
ATOM 829 C C . GLU A 1 108 ? -11.269 -8.235 -18.879 1.00 26.40 106 GLU A C 1
ATOM 830 O O . GLU A 1 108 ? -11.741 -7.832 -19.969 1.00 27.17 106 GLU A O 1
ATOM 836 N N . PHE A 1 109 ? -11.439 -9.491 -18.447 1.00 21.33 107 PHE A N 1
ATOM 837 C CA . PHE A 1 109 ? -12.246 -10.417 -19.228 0.50 19.97 107 PHE A CA 1
ATOM 838 C C . PHE A 1 109 ? -12.820 -11.436 -18.288 1.00 21.70 107 PHE A C 1
ATOM 839 O O . PHE A 1 109 ? -12.377 -11.539 -17.149 1.00 21.70 107 PHE A O 1
ATOM 847 N N . ASN A 1 110 ? -13.875 -12.115 -18.709 1.00 21.27 108 ASN A N 1
ATOM 848 C CA . ASN A 1 110 ? -14.529 -13.090 -17.863 1.00 22.54 108 ASN A CA 1
ATOM 849 C C . ASN A 1 110 ? -14.235 -14.450 -18.400 1.00 19.53 108 ASN A C 1
ATOM 850 O O . ASN A 1 110 ? -14.154 -14.646 -19.606 1.00 18.90 108 ASN A O 1
ATOM 855 N N . PHE A 1 111 ? -14.249 -15.397 -17.505 1.00 17.97 109 PHE A N 1
ATOM 856 C CA . PHE A 1 111 ? -14.050 -16.810 -17.784 1.00 17.95 109 PHE A CA 1
ATOM 857 C C . PHE A 1 111 ? -15.139 -17.619 -17.093 1.00 18.83 109 PHE A C 1
ATOM 858 O O . PHE A 1 111 ? -15.332 -17.502 -15.916 1.00 17.87 109 PHE A O 1
ATOM 866 N N . PRO A 1 112 ? -15.833 -18.471 -17.831 1.00 19.51 110 PRO A N 1
ATOM 867 C CA . PRO A 1 112 ? -16.946 -19.146 -17.232 0.50 17.71 110 PRO A CA 1
ATOM 868 C C . PRO A 1 112 ? -16.563 -20.184 -16.180 1.00 18.62 110 PRO A C 1
ATOM 869 O O . PRO A 1 112 ? -15.529 -20.843 -16.262 1.00 16.50 110 PRO A O 1
ATOM 873 N N . ILE A 1 113 ? -17.423 -20.365 -15.177 1.00 18.36 111 ILE A N 1
ATOM 874 C CA . ILE A 1 113 ? -17.207 -21.388 -14.161 1.00 19.96 111 ILE A CA 1
ATOM 875 C C . ILE A 1 113 ? -18.096 -22.577 -14.558 1.00 19.04 111 ILE A C 1
ATOM 876 O O . ILE A 1 113 ? -19.322 -22.408 -14.671 1.00 21.75 111 ILE A O 1
ATOM 881 N N . ARG A 1 114 ? -17.446 -23.727 -14.716 1.00 20.75 112 ARG A N 1
ATOM 882 C CA . ARG A 1 114 ? -17.903 -24.887 -15.479 1.00 22.18 112 ARG A CA 1
ATOM 883 C C . ARG A 1 114 ? -18.119 -26.079 -14.581 1.00 22.26 112 ARG A C 1
ATOM 884 O O . ARG A 1 114 ? -18.346 -27.229 -15.045 1.00 19.31 112 ARG A O 1
ATOM 892 N N . MET A 1 115 ? -17.959 -25.838 -13.299 1.00 21.48 113 MET A N 1
ATOM 893 C CA . MET A 1 115 ? -17.876 -26.937 -12.350 1.00 21.54 113 MET A CA 1
ATOM 894 C C . MET A 1 115 ? -18.525 -26.479 -11.055 1.00 19.41 113 MET A C 1
ATOM 895 O O . MET A 1 115 ? -18.683 -25.271 -10.856 1.00 17.82 113 MET A O 1
ATOM 900 N N . PRO A 1 116 ? -18.944 -27.459 -10.218 1.00 20.78 114 PRO A N 1
ATOM 901 C CA . PRO A 1 116 ? -19.538 -27.124 -8.961 1.00 21.27 114 PRO A CA 1
ATOM 902 C C . PRO A 1 116 ? -18.529 -26.480 -8.064 1.00 20.42 114 PRO A C 1
ATOM 903 O O . PRO A 1 116 ? -17.398 -26.978 -7.945 1.00 23.41 114 PRO A O 1
ATOM 907 N N . LEU A 1 117 ? -18.956 -25.409 -7.388 1.00 20.95 115 LEU A N 1
ATOM 908 C CA . LEU A 1 117 ? -18.065 -24.584 -6.595 1.00 23.20 115 LEU A CA 1
ATOM 909 C C . LEU A 1 117 ? -18.817 -23.829 -5.500 1.00 24.11 115 LEU A C 1
ATOM 910 O O . LEU A 1 117 ? -19.770 -23.095 -5.788 1.00 24.90 115 LEU A O 1
ATOM 915 N N . ASP A 1 118 ? -18.338 -23.968 -4.262 1.00 24.20 116 ASP A N 1
ATOM 916 C CA . ASP A 1 118 ? -18.854 -23.220 -3.102 1.00 30.97 116 ASP A CA 1
ATOM 917 C C . ASP A 1 118 ? -17.870 -22.030 -2.910 1.00 27.53 116 ASP A C 1
ATOM 918 O O . ASP A 1 118 ? -18.217 -20.881 -3.150 1.00 26.45 116 ASP A O 1
ATOM 923 N N . THR A 1 119 ? -16.687 -22.353 -2.390 1.00 23.39 117 THR A N 1
ATOM 924 C CA . THR A 1 119 ? -15.563 -21.422 -2.196 1.00 23.03 117 THR A CA 1
ATOM 925 C C . THR A 1 119 ? -14.342 -21.864 -3.027 1.00 19.49 117 THR A C 1
ATOM 926 O O . THR A 1 119 ? -14.140 -23.086 -3.215 1.00 19.53 117 THR A O 1
ATOM 930 N N . ILE A 1 120 ? -13.563 -20.888 -3.482 1.00 17.49 118 ILE A N 1
ATOM 931 C CA . ILE A 1 120 ? -12.208 -21.157 -3.967 1.00 17.77 118 ILE A CA 1
ATOM 932 C C . ILE A 1 120 ? -11.249 -21.321 -2.803 1.00 15.75 118 ILE A C 1
ATOM 933 O O . ILE A 1 120 ? -11.057 -20.404 -1.982 1.00 15.41 118 ILE A O 1
ATOM 938 N N . THR A 1 121 ? -10.600 -22.483 -2.796 1.00 15.10 119 THR A N 1
ATOM 939 C CA . THR A 1 121 ? -9.700 -22.849 -1.718 1.00 16.32 119 THR A CA 1
ATOM 940 C C . THR A 1 121 ? -8.276 -23.238 -2.147 1.00 14.87 119 THR A C 1
ATOM 941 O O . THR A 1 121 ? -7.495 -23.609 -1.308 1.00 16.23 119 THR A O 1
ATOM 945 N N . PHE A 1 122 ? -7.977 -23.170 -3.430 1.00 15.16 120 PHE A N 1
ATOM 946 C CA . PHE A 1 122 ? -6.713 -23.624 -3.932 1.00 13.24 120 PHE A CA 1
ATOM 947 C C . PHE A 1 122 ? -6.130 -22.663 -4.974 1.00 12.96 120 PHE A C 1
ATOM 948 O O . PHE A 1 122 ? -6.845 -22.211 -5.842 1.00 12.88 120 PHE A O 1
ATOM 956 N N . LEU A 1 123 ? -4.849 -22.446 -4.873 1.00 13.17 121 LEU A N 1
ATOM 957 C CA . LEU A 1 123 ? -4.092 -21.627 -5.775 1.00 14.44 121 LEU A CA 1
ATOM 958 C C . LEU A 1 123 ? -2.759 -22.306 -6.082 1.00 14.02 121 LEU A C 1
ATOM 959 O O . LEU A 1 123 ? -2.054 -22.836 -5.204 1.00 15.83 121 LEU A O 1
ATOM 964 N N . SER A 1 124 ? -2.366 -22.308 -7.337 1.00 15.29 122 SER A N 1
ATOM 965 C CA . SER A 1 124 ? -0.953 -22.667 -7.598 1.00 13.61 122 SER A CA 1
ATOM 966 C C . SER A 1 124 ? -0.404 -21.785 -8.713 1.00 15.72 122 SER A C 1
ATOM 967 O O . SER A 1 124 ? -1.114 -21.194 -9.476 1.00 14.30 122 SER A O 1
ATOM 970 N N . MET A 1 125 ? 0.892 -21.682 -8.781 1.00 17.26 123 MET A N 1
ATOM 971 C CA . MET A 1 125 ? 1.457 -20.859 -9.854 1.00 20.23 123 MET A CA 1
ATOM 972 C C . MET A 1 125 ? 2.809 -21.405 -10.262 1.00 19.59 123 MET A C 1
ATOM 973 O O . MET A 1 125 ? 3.509 -22.079 -9.475 1.00 21.02 123 MET A O 1
ATOM 978 N N . ASP A 1 126 ? 3.212 -21.089 -11.477 1.00 18.62 124 ASP A N 1
ATOM 979 C CA . ASP A 1 126 ? 4.410 -21.669 -12.051 1.00 22.03 124 ASP A CA 1
ATOM 980 C C . ASP A 1 126 ? 4.964 -20.623 -13.050 1.00 16.96 124 ASP A C 1
ATOM 981 O O . ASP A 1 126 ? 4.214 -19.972 -13.735 1.00 17.94 124 ASP A O 1
ATOM 986 N N . GLY A 1 127 ? 6.262 -20.412 -13.054 1.00 18.71 125 GLY A N 1
ATOM 987 C CA . GLY A 1 127 ? 6.867 -19.508 -14.019 1.00 18.28 125 GLY A CA 1
ATOM 988 C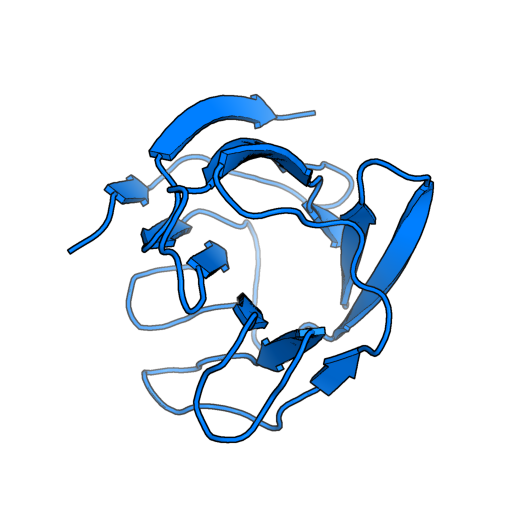 C . GLY A 1 127 ? 6.873 -18.032 -13.630 1.00 19.34 125 GLY A C 1
ATOM 989 O O . GLY A 1 127 ? 7.286 -17.186 -14.429 1.00 20.18 125 GLY A O 1
ATOM 990 N N . ILE A 1 128 ? 6.387 -17.739 -12.423 1.00 18.86 126 ILE A N 1
ATOM 991 C CA . ILE A 1 128 ? 6.274 -16.384 -11.930 1.00 21.75 126 ILE A CA 1
ATOM 992 C C . ILE A 1 128 ? 6.652 -16.422 -10.454 1.00 22.74 126 ILE A C 1
ATOM 993 O O . ILE A 1 128 ? 6.189 -17.285 -9.751 1.00 23.43 126 ILE A O 1
ATOM 998 N N . GLU A 1 129 ? 7.449 -15.474 -10.004 1.00 23.16 127 GLU A N 1
ATOM 999 C CA . GLU A 1 129 ? 7.932 -15.465 -8.633 1.00 25.95 127 GLU A CA 1
ATOM 1000 C C . GLU A 1 129 ? 6.961 -14.690 -7.759 1.00 24.37 127 GLU A C 1
ATOM 1001 O O . GLU A 1 129 ? 6.613 -13.576 -8.063 1.00 24.74 127 GLU A O 1
ATOM 1007 N N . LEU A 1 130 ? 6.552 -15.270 -6.642 1.00 22.95 128 LEU A N 1
ATOM 1008 C CA . LEU A 1 130 ? 5.595 -14.572 -5.797 1.00 22.33 128 LEU A CA 1
ATOM 1009 C C . LEU A 1 130 ? 6.234 -13.328 -5.218 1.00 19.74 128 LEU A C 1
ATOM 1010 O O . LEU A 1 130 ? 7.368 -13.356 -4.696 1.00 19.22 128 LEU A O 1
ATOM 1015 N N . LYS A 1 131 ? 5.466 -12.251 -5.230 1.00 16.60 129 LYS A N 1
ATOM 1016 C CA . LYS A 1 131 ? 5.820 -11.046 -4.467 1.00 18.26 129 LYS A CA 1
ATOM 1017 C C . LYS A 1 131 ? 4.751 -10.888 -3.380 1.00 16.29 129 LYS A C 1
ATOM 1018 O O . LYS A 1 131 ? 5.115 -10.752 -2.235 1.00 15.75 129 LYS A O 1
ATOM 1024 N N . ALA A 1 132 ? 3.463 -10.913 -3.714 1.00 19.24 130 ALA A N 1
ATOM 1025 C CA . ALA A 1 132 ? 2.411 -10.745 -2.712 1.00 18.44 130 ALA A CA 1
ATOM 1026 C C . ALA A 1 132 ? 1.113 -11.412 -3.185 1.00 21.54 130 ALA A C 1
ATOM 1027 O O . ALA A 1 132 ? 0.806 -11.430 -4.405 1.00 17.73 130 ALA A O 1
ATOM 1029 N N . ILE A 1 133 ? 0.328 -11.882 -2.212 1.00 22.94 131 IL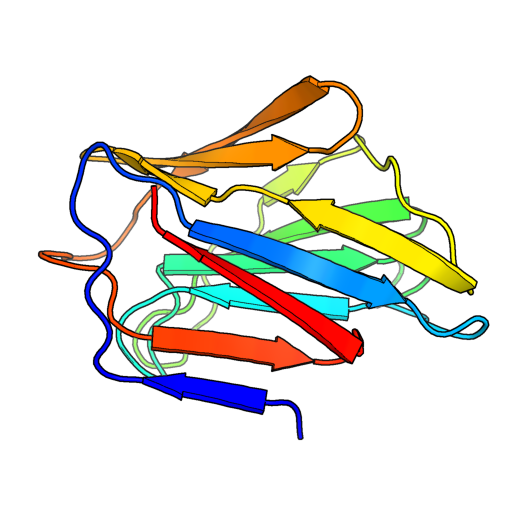E A N 1
ATOM 1030 C CA . ILE A 1 133 ? -1.087 -12.240 -2.449 1.00 24.69 131 ILE A CA 1
ATOM 1031 C C . ILE A 1 133 ? -1.975 -11.510 -1.453 1.00 24.76 131 ILE A C 1
ATOM 1032 O O . ILE A 1 133 ? -1.631 -11.382 -0.265 1.00 22.26 131 ILE A O 1
ATOM 1037 N N . SER A 1 134 ? -3.139 -11.040 -1.903 1.00 21.19 132 SER A N 1
ATOM 1038 C CA . SER A 1 134 ? -4.079 -10.474 -0.951 1.00 23.74 132 SER A CA 1
ATOM 1039 C C . SER A 1 134 ? -5.527 -10.770 -1.310 1.00 22.84 132 SER A C 1
ATOM 1040 O O . SER A 1 134 ? -5.877 -10.930 -2.509 1.00 23.77 132 SER A O 1
ATOM 1043 N N . LEU A 1 135 ? -6.387 -10.855 -0.283 1.00 20.93 133 LEU A N 1
ATOM 1044 C CA . LEU A 1 135 ? -7.801 -11.142 -0.499 1.00 24.15 133 LEU A CA 1
ATOM 1045 C C . LEU A 1 135 ? -8.625 -9.899 -0.254 1.00 25.25 133 LEU A C 1
ATOM 1046 O O . LEU A 1 135 ? -8.420 -9.187 0.735 1.00 24.40 133 LEU A O 1
ATOM 1051 N N . HIS A 1 136 ? -9.529 -9.604 -1.169 1.00 27.73 134 HIS A N 1
ATOM 1052 C CA . HIS A 1 136 ? -10.409 -8.444 -1.017 1.00 28.94 134 HIS A CA 1
ATOM 1053 C C . HIS A 1 136 ? -11.838 -8.963 -1.014 1.00 30.03 134 HIS A C 1
ATOM 1054 O O . HIS A 1 136 ? -12.320 -9.475 0.013 1.00 27.90 134 HIS A O 1
#